Protein 6JQY (pdb70)

B-factor: mean 32.92, std 14.49, range [12.63, 100.56]

Foldseek 3Di:
DAAEDEPVCCVVVVVVVVVVQVVFGKHFYDYVPHTDDIDHHDDD/DQEEEPVCCVVCVVVVVVVQCVFHKHFYDYPNHTDDIDHDDPD/DPLEEEPVCCVVCVVVVVVVQVVFHKHFYDHVPHTDDIDHDDDD/DAAEDEPVCCVVVVVVVVVVQCVFGKYFYDYVPHTDDIDHHDD

Organism: Mycobacterium tuberculosis (strain ATCC 25618 / H37Rv) (NCBI:txid83332)

Structure (mmCIF, N/CA/C/O backbone):
data_6JQY
#
_entry.id   6JQY
#
_cell.length_a   38.043
_cell.length_b   50.548
_cell.length_c   42.623
_cell.angle_alpha   90.00
_cell.angle_beta   116.13
_cell.angle_gamma   90.00
#
_symmetry.space_group_name_H-M   'P 1 21 1'
#
loop_
_entity.id
_entity.type
_entity.pdbx_description
1 polymer 'Antitoxin VapB46'
2 non-polymer 'ACETATE ION'
3 water water
#
loop_
_atom_site.group_PDB
_atom_site.id
_atom_site.type_symbol
_atom_site.label_atom_id
_atom_site.label_alt_id
_atom_site.label_comp_id
_atom_site.label_asym_id
_atom_site.label_entity_id
_atom_site.label_seq_id
_atom_site.pdbx_PDB_ins_code
_atom_site.Cartn_x
_atom_site.Cartn_y
_atom_site.Cartn_z
_atom_site.occupancy
_atom_site.B_iso_or_equiv
_atom_site.auth_seq_id
_atom_site.auth_comp_id
_atom_site.auth_asym_id
_atom_site.auth_atom_id
_atom_site.pdbx_PDB_model_num
ATOM 1 N N . THR A 1 1 ? -21.456 -6.058 9.942 1.00 86.07 11 THR A N 1
ATOM 2 C CA . THR A 1 1 ? -21.709 -4.907 10.799 1.00 84.94 11 THR A CA 1
ATOM 3 C C . THR A 1 1 ? -20.421 -4.097 10.980 1.00 76.94 11 THR A C 1
ATOM 4 O O . THR A 1 1 ? -20.195 -3.117 10.263 1.00 79.44 11 THR A O 1
ATOM 8 N N . MET A 1 2 ? -19.603 -4.516 11.948 1.00 64.60 12 MET A N 1
ATOM 9 C CA A MET A 1 2 ? -18.320 -3.904 12.287 0.41 56.21 12 MET A CA 1
ATOM 10 C CA B MET A 1 2 ? -18.207 -4.118 12.089 0.59 56.12 12 MET A CA 1
ATOM 11 C C . MET A 1 2 ? -17.669 -4.772 13.368 1.00 54.62 12 MET A C 1
ATOM 12 O O . MET A 1 2 ? -18.376 -5.459 14.101 1.00 59.63 12 MET A O 1
ATOM 21 N N . THR A 1 3 ? -16.360 -4.668 13.496 1.00 44.66 13 THR A N 1
ATOM 22 C CA . THR A 1 3 ? -15.699 -5.003 14.745 1.00 41.72 13 THR A CA 1
ATOM 23 C C . THR A 1 3 ? -15.465 -3.692 15.457 1.00 37.39 13 THR A C 1
ATOM 24 O O . THR A 1 3 ? -15.031 -2.712 14.841 1.00 32.85 13 THR A O 1
ATOM 28 N N . SER A 1 4 ? -15.772 -3.681 16.740 1.00 36.51 14 SER A N 1
ATOM 29 C CA . SER A 1 4 ? -15.533 -2.540 17.592 1.00 32.26 14 SER A CA 1
ATOM 30 C C . SER A 1 4 ? -14.672 -3.027 18.735 1.00 31.08 14 SER A C 1
ATOM 31 O O . SER A 1 4 ? -14.996 -4.037 19.373 1.00 31.60 14 SER A O 1
ATOM 34 N N . VAL A 1 5 ? -13.547 -2.365 18.940 1.00 26.51 15 VAL A N 1
ATOM 35 C CA . VAL A 1 5 ? -12.682 -2.671 20.067 1.00 28.07 15 VAL A CA 1
ATOM 36 C C . VAL A 1 5 ? -12.412 -1.360 20.778 1.00 26.78 15 VAL A C 1
ATOM 37 O O . VAL A 1 5 ? -12.424 -0.285 20.165 1.00 24.92 15 VAL A O 1
ATOM 41 N N . GLY A 1 6 ? -12.215 -1.445 22.096 1.00 27.50 16 GLY A N 1
ATOM 42 C CA . GLY A 1 6 ? -11.810 -0.303 22.885 1.00 25.97 16 GLY A CA 1
ATOM 43 C C . GLY A 1 6 ? -10.301 -0.109 22.895 1.00 25.29 16 GLY A C 1
ATOM 44 O O . GLY A 1 6 ? -9.532 -0.915 22.375 1.00 25.28 16 GLY A O 1
ATOM 45 N N . VAL A 1 7 ? -9.875 0.991 23.519 1.00 25.47 17 VAL A N 1
ATOM 46 C CA . VAL A 1 7 ? -8.447 1.293 23.581 1.00 27.36 17 VAL A CA 1
ATOM 47 C C . VAL A 1 7 ? -7.692 0.206 24.340 1.00 30.00 17 VAL A C 1
ATOM 48 O O . VAL A 1 7 ? -6.557 -0.138 23.984 1.00 30.98 17 VAL A O 1
ATOM 52 N N . ARG A 1 8 ? -8.283 -0.316 25.424 1.00 29.89 18 ARG A N 1
ATOM 53 C CA . ARG A 1 8 ? -7.621 -1.372 26.190 1.00 33.16 18 ARG A CA 1
ATOM 54 C C . ARG A 1 8 ? -7.344 -2.574 25.305 1.00 31.61 18 ARG A C 1
ATOM 55 O O . ARG A 1 8 ? -6.247 -3.147 25.338 1.00 31.18 18 ARG A O 1
ATOM 63 N N . ALA A 1 9 ? -8.358 -2.998 24.544 1.00 29.47 19 ALA A N 1
ATOM 64 C CA . ALA A 1 9 ? -8.205 -4.148 23.657 1.00 29.55 19 ALA A CA 1
ATOM 65 C C . ALA A 1 9 ? -7.236 -3.847 22.529 1.00 27.88 19 ALA A C 1
ATOM 66 O O . ALA A 1 9 ? -6.428 -4.698 22.151 1.00 28.24 19 ALA A O 1
ATOM 68 N N . LEU A 1 10 ? -7.296 -2.633 21.984 1.00 25.76 20 LEU A N 1
ATOM 69 C CA . LEU A 1 10 ? -6.367 -2.261 20.929 1.00 25.11 20 LEU A CA 1
ATOM 70 C C . LEU A 1 10 ? -4.938 -2.443 21.393 1.00 27.44 20 LEU A C 1
ATOM 71 O O . LEU A 1 10 ? -4.107 -3.012 20.676 1.00 26.80 20 LEU A O 1
ATOM 76 N N . ARG A 1 11 ? -4.642 -1.975 22.614 1.00 28.29 21 ARG A N 1
ATOM 77 C CA . ARG A 1 11 ? -3.306 -2.132 23.169 1.00 31.07 21 ARG A CA 1
ATOM 78 C C . ARG A 1 11 ? -2.973 -3.604 23.380 1.00 28.36 21 ARG A C 1
ATOM 79 O O . ARG A 1 11 ? -1.929 -4.08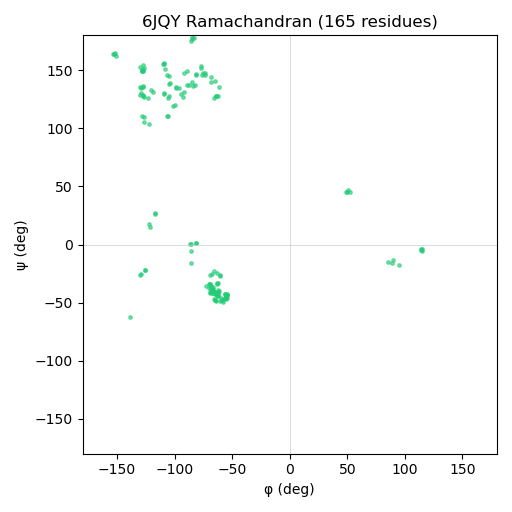3 22.929 1.00 28.58 21 ARG A O 1
ATOM 87 N N . GLN A 1 12 ? -3.883 -4.358 24.011 1.00 26.62 22 GLN A N 1
ATOM 88 C CA . GLN A 1 12 ? -3.565 -5.721 24.436 1.00 26.74 22 GLN A CA 1
ATOM 89 C C . GLN A 1 12 ? -3.431 -6.687 23.271 1.00 26.30 22 GLN A C 1
ATOM 90 O O . GLN A 1 12 ? -2.603 -7.604 23.312 1.00 30.25 22 GLN A O 1
ATOM 96 N N . GLN A 1 13 ? -4.210 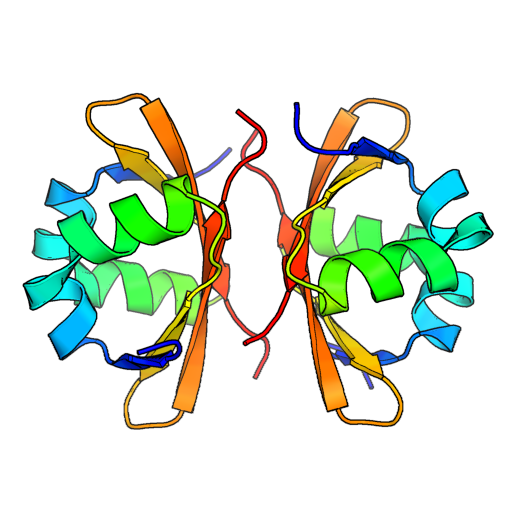-6.474 22.224 1.00 25.19 23 GLN A N 1
ATOM 97 C CA . GLN A 1 13 ? -4.352 -7.382 21.086 1.00 27.14 23 GLN A CA 1
ATOM 98 C C . GLN A 1 13 ? -3.867 -6.732 19.801 1.00 27.97 23 GLN A C 1
ATOM 99 O O . GLN A 1 13 ? -4.366 -7.037 18.720 1.00 26.53 23 GLN A O 1
ATOM 105 N N . ALA A 1 14 ? -2.936 -5.784 19.914 1.00 28.47 24 ALA A N 1
ATOM 106 C CA . ALA A 1 14 ? -2.566 -4.946 18.779 1.00 27.79 24 ALA A CA 1
ATOM 107 C C . ALA A 1 14 ? -2.157 -5.770 17.561 1.00 30.21 24 ALA A C 1
ATOM 108 O O . ALA A 1 14 ? -2.615 -5.502 16.443 1.00 30.34 24 ALA A O 1
ATOM 110 N N . SER A 1 15 ? -1.316 -6.790 17.759 1.00 31.22 25 SER A N 1
ATOM 111 C CA . SER A 1 15 ? -0.816 -7.554 16.621 1.00 32.70 25 SER A CA 1
ATOM 112 C C . SER A 1 15 ? -1.951 -8.242 15.882 1.00 29.93 25 SER A C 1
ATOM 113 O O . SER A 1 15 ? -1.959 -8.277 14.646 1.00 28.84 25 SER A O 1
ATOM 116 N N . GLU A 1 16 ? -2.906 -8.816 16.619 1.00 29.21 26 GLU A N 1
ATOM 117 C CA . GLU A 1 16 ? -4.031 -9.490 15.974 1.00 27.83 26 GLU A CA 1
ATOM 118 C C . GLU A 1 16 ? -4.919 -8.504 15.236 1.00 25.83 26 GLU A C 1
ATOM 119 O O . GLU A 1 16 ? -5.448 -8.818 14.158 1.00 26.12 26 GLU A O 1
ATOM 125 N N . LEU A 1 17 ? -5.119 -7.315 15.810 1.00 22.53 27 LEU A N 1
ATOM 126 C CA . LEU A 1 17 ? -5.961 -6.313 15.167 1.00 20.75 27 LEU A CA 1
ATOM 127 C C . LEU A 1 17 ? -5.322 -5.785 13.889 1.00 24.65 27 LEU A C 1
ATOM 128 O O . LEU A 1 17 ? -6.011 -5.624 12.878 1.00 22.74 27 LEU A O 1
ATOM 133 N N . LEU A 1 18 ? -4.006 -5.540 13.903 1.00 27.27 28 LEU A N 1
ATOM 134 C CA . LEU A 1 18 ? -3.329 -5.067 12.689 1.00 28.69 28 LEU A CA 1
ATOM 135 C C . LEU A 1 18 ? -3.267 -6.143 11.607 1.00 26.15 28 LEU A C 1
ATOM 136 O O . LEU A 1 18 ? -3.321 -5.824 10.411 1.00 24.77 28 LEU A O 1
ATOM 141 N N . ARG A 1 19 ? -3.128 -7.415 11.990 1.00 24.44 29 ARG A N 1
ATOM 142 C CA . ARG A 1 19 ? -3.245 -8.483 11.011 1.00 25.81 29 ARG A CA 1
ATOM 143 C C . ARG A 1 19 ? -4.564 -8.376 10.257 1.00 23.74 29 ARG A C 1
ATOM 144 O O . ARG A 1 19 ? -4.613 -8.576 9.040 1.00 23.92 29 ARG A O 1
ATOM 152 N N . ARG A 1 20 ? -5.650 -8.110 10.974 1.00 20.15 30 ARG A N 1
ATOM 153 C CA . ARG A 1 20 ? -6.947 -8.025 10.313 1.00 21.53 30 ARG A CA 1
ATOM 154 C C . ARG A 1 20 ? -7.053 -6.801 9.423 1.00 20.70 30 ARG A C 1
ATOM 155 O O . ARG A 1 20 ? -7.607 -6.868 8.318 1.00 19.66 30 ARG A O 1
ATOM 163 N N . VAL A 1 21 ? -6.539 -5.672 9.890 1.00 19.92 31 VAL A N 1
ATOM 164 C CA . VAL A 1 21 ? -6.584 -4.461 9.083 1.00 18.13 31 VAL A CA 1
ATOM 165 C C . VAL A 1 21 ? -5.741 -4.633 7.820 1.00 20.12 31 VAL A C 1
ATOM 166 O O . VAL A 1 21 ? -6.157 -4.258 6.718 1.00 20.00 31 VAL A O 1
ATOM 170 N N . GLU A 1 22 ? -4.551 -5.229 7.946 1.00 23.77 32 GLU A N 1
ATOM 171 C CA . GLU A 1 22 ? -3.740 -5.471 6.761 1.00 24.85 32 GLU A CA 1
ATOM 172 C C . GLU A 1 22 ? -4.376 -6.483 5.808 1.00 26.05 32 GLU A C 1
ATOM 173 O O . GLU A 1 22 ? -4.035 -6.489 4.622 1.00 28.40 32 GLU A O 1
ATOM 179 N N . ALA A 1 23 ? -5.268 -7.348 6.293 1.00 24.52 33 ALA A N 1
ATOM 180 C CA . ALA A 1 23 ? -6.022 -8.209 5.385 1.00 26.28 33 ALA A CA 1
ATOM 181 C C . ALA A 1 23 ? -7.207 -7.485 4.763 1.00 29.37 33 ALA A C 1
ATOM 182 O O . ALA A 1 23 ? -7.973 -8.099 4.006 1.00 39.70 33 ALA A O 1
ATOM 184 N N . GLY A 1 24 ? -7.390 -6.205 5.076 1.00 20.20 34 GLY A N 1
ATOM 185 C CA . GLY A 1 24 ? -8.419 -5.399 4.446 1.00 22.49 34 GLY A CA 1
ATOM 186 C C . GLY A 1 24 ? -9.538 -4.929 5.355 1.00 20.92 34 GLY A C 1
ATOM 187 O O . GLY A 1 24 ? -10.410 -4.189 4.894 1.00 19.60 34 GLY A O 1
ATOM 188 N N . GLU A 1 25 ? -9.564 -5.326 6.622 1.00 19.49 35 GLU A N 1
ATOM 189 C CA . GLU A 1 25 ? -10.695 -4.966 7.460 1.00 18.56 35 GLU A CA 1
ATOM 190 C C . GLU A 1 25 ? -10.565 -3.555 7.996 1.00 18.18 35 GLU A C 1
ATOM 191 O O . GLU A 1 25 ? -9.469 -3.096 8.326 1.00 19.57 35 GLU A O 1
ATOM 197 N N . THR A 1 26 ? -11.715 -2.900 8.152 1.00 19.12 36 THR A N 1
ATOM 198 C CA . THR A 1 26 ? -11.834 -1.649 8.895 1.00 16.68 36 THR A CA 1
ATOM 199 C C . THR A 1 26 ? -12.469 -1.944 10.244 1.00 18.86 36 THR A C 1
ATOM 200 O O . THR A 1 26 ? -13.409 -2.744 10.339 1.00 20.61 36 THR A O 1
ATOM 204 N N . ILE A 1 27 ? -11.949 -1.302 11.289 1.00 17.08 37 ILE A N 1
ATOM 205 C CA . ILE A 1 27 ? -12.330 -1.571 12.668 1.00 16.28 37 ILE A CA 1
ATOM 206 C C . ILE A 1 27 ? -12.688 -0.257 13.350 1.00 15.34 37 ILE A C 1
ATOM 207 O O . ILE A 1 27 ? -11.985 0.738 13.176 1.00 20.04 37 ILE A O 1
ATOM 212 N N . GLU A 1 28 ? -13.803 -0.251 14.081 1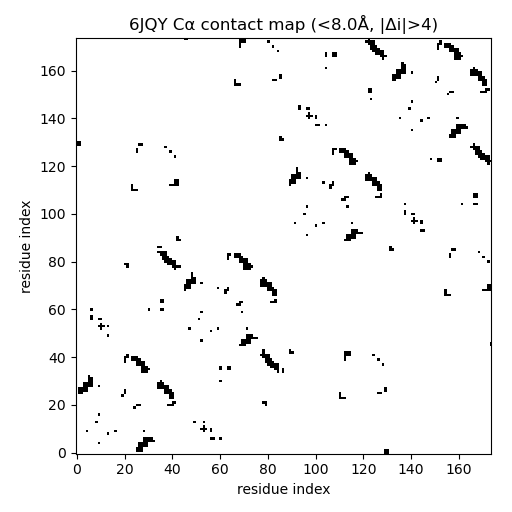.00 18.71 38 GLU A N 1
ATOM 213 C CA . GLU A 1 28 ? -14.203 0.889 14.904 1.00 20.83 38 GLU A CA 1
ATOM 214 C C . GLU A 1 28 ? -13.480 0.845 16.244 1.00 19.23 38 GLU A C 1
ATOM 215 O O . GLU A 1 28 ? -13.371 -0.222 16.858 1.00 18.65 38 GLU A O 1
ATOM 221 N N . ILE A 1 29 ? -13.002 2.006 16.701 1.00 18.37 39 ILE A N 1
ATOM 222 C CA . ILE A 1 29 ? -12.344 2.140 18.002 1.00 19.33 39 ILE A CA 1
ATOM 223 C C . ILE A 1 29 ? -13.255 2.906 18.939 1.00 22.31 39 ILE A C 1
ATOM 224 O O . ILE A 1 29 ? -13.725 3.997 18.599 1.00 24.44 39 ILE A O 1
ATOM 229 N N . THR A 1 30 ? -13.467 2.360 20.132 1.00 21.33 40 THR A N 1
ATOM 230 C CA . THR A 1 30 ? -14.193 3.051 21.184 1.00 23.36 40 THR A CA 1
ATOM 231 C C . THR A 1 30 ? -13.244 3.463 22.304 1.00 25.52 40 THR A C 1
ATOM 232 O O . THR A 1 30 ? -12.153 2.910 22.460 1.00 28.99 40 THR A O 1
ATOM 236 N N . ASP A 1 31 ? -13.663 4.488 23.046 1.00 25.01 41 ASP A N 1
ATOM 237 C CA . ASP A 1 31 ? -12.939 5.029 24.195 1.00 28.73 41 ASP A CA 1
ATOM 238 C C . ASP A 1 31 ? -13.926 5.032 25.349 1.00 35.52 41 ASP A C 1
ATOM 239 O O . ASP A 1 31 ? -14.901 5.793 25.330 1.00 38.21 41 ASP A O 1
ATOM 244 N N . ARG A 1 32 ? -13.709 4.147 26.323 1.00 38.30 42 ARG A N 1
ATOM 245 C CA . ARG A 1 32 ? -14.660 3.953 27.416 1.00 43.71 42 ARG A CA 1
ATOM 246 C C . ARG A 1 32 ? -16.076 3.778 26.873 1.00 45.24 42 ARG A C 1
ATOM 247 O O . ARG A 1 32 ? -17.028 4.390 27.357 1.00 49.07 42 ARG A O 1
ATOM 249 N N . GLY A 1 33 ? -16.202 2.956 25.830 1.00 42.89 43 GLY A N 1
ATOM 250 C CA . GLY A 1 33 ? -17.478 2.584 25.263 1.00 44.15 43 GLY A CA 1
ATOM 251 C C . GLY A 1 33 ? -18.024 3.483 24.167 1.00 44.46 43 GLY A C 1
ATOM 252 O O . GLY A 1 33 ? -18.926 3.053 23.436 1.00 46.27 43 GLY A O 1
ATOM 253 N N . ARG A 1 34 ? -17.495 4.711 24.000 1.00 40.97 44 ARG A N 1
ATOM 254 C CA . ARG A 1 34 ? -18.078 5.566 22.964 1.00 38.65 44 ARG A CA 1
ATOM 255 C C . ARG A 1 34 ? -17.273 5.478 21.670 1.00 34.78 44 ARG A C 1
ATOM 256 O O . ARG A 1 34 ? -16.037 5.488 21.711 1.00 31.24 44 ARG A O 1
ATOM 264 N N . PRO A 1 35 ? -17.920 5.335 20.512 1.00 34.32 45 PRO A N 1
ATOM 265 C CA . PRO A 1 35 ? -17.176 5.303 19.242 1.00 33.74 45 PRO A CA 1
ATOM 266 C C . PRO A 1 35 ? -16.447 6.618 19.003 1.00 29.79 45 PRO A C 1
ATOM 267 O O . PRO A 1 35 ? -17.037 7.698 19.084 1.00 32.51 45 PRO A O 1
ATOM 271 N N . VAL A 1 36 ? -15.147 6.526 18.735 1.00 22.74 46 VAL A N 1
ATOM 272 C CA . VAL A 1 36 ? -14.357 7.741 18.586 1.00 21.76 46 VAL A CA 1
ATOM 273 C C . VAL A 1 36 ? -13.517 7.745 17.316 1.00 20.30 46 VAL A C 1
ATOM 274 O O . VAL A 1 36 ? -13.193 8.823 16.794 1.00 23.64 46 VAL A O 1
ATOM 278 N N . ALA A 1 37 ? -13.163 6.569 16.795 1.00 19.54 47 ALA A N 1
ATOM 279 C CA . ALA A 1 37 ? -12.204 6.552 15.713 1.00 19.21 47 ALA A CA 1
ATOM 280 C C . ALA A 1 37 ? -12.444 5.359 14.812 1.00 18.46 47 ALA A C 1
ATOM 281 O O . ALA A 1 37 ? -13.065 4.366 15.201 1.00 19.01 47 ALA A O 1
ATOM 283 N N . LEU A 1 38 ? -11.868 5.451 13.613 1.00 17.38 48 LEU A N 1
ATOM 284 C CA . LEU A 1 38 ? -11.902 4.387 12.634 1.00 16.13 48 LEU A CA 1
ATOM 285 C C . LEU A 1 38 ? -10.459 3.986 12.374 1.00 17.03 48 LEU A C 1
ATOM 286 O O . LEU A 1 38 ? -9.604 4.859 12.203 1.00 17.28 48 LEU A O 1
ATOM 291 N N . LEU A 1 39 ? -10.170 2.670 12.419 1.00 14.20 49 LEU A N 1
ATOM 292 C CA . LEU A 1 39 ? -8.864 2.147 12.016 1.00 13.79 49 LEU A CA 1
ATOM 293 C C . LEU A 1 39 ? -9.066 1.464 10.675 1.00 17.18 49 LEU A C 1
ATOM 294 O O . LEU A 1 39 ? -9.708 0.415 10.604 1.00 17.74 49 LEU A O 1
ATOM 299 N N . SER A 1 40 ? -8.523 2.058 9.618 1.00 16.29 50 SER A N 1
ATOM 300 C CA . SER A 1 40 ? -8.802 1.469 8.322 1.00 15.47 50 SER A CA 1
ATOM 301 C C . SER A 1 40 ? -7.502 1.256 7.537 1.00 16.92 50 SER A C 1
ATOM 302 O O . SER A 1 40 ? -6.496 1.911 7.799 1.00 19.23 50 SER A O 1
ATOM 305 N N . PRO A 1 41 ? -7.496 0.281 6.640 1.00 16.32 51 PRO A N 1
ATOM 306 C CA . PRO A 1 41 ? -6.254 -0.051 5.940 1.00 17.94 51 PRO A CA 1
ATOM 307 C C . PRO A 1 41 ? -5.869 0.939 4.862 1.00 20.04 51 PRO A C 1
ATOM 308 O O . PRO A 1 41 ? -6.707 1.477 4.133 1.00 21.79 51 PRO A O 1
ATOM 312 N N . LEU A 1 42 ? -4.566 1.082 4.701 1.00 22.52 52 LEU A N 1
ATOM 313 C CA . LEU A 1 42 ? -4.159 1.807 3.517 1.00 25.81 52 LEU A CA 1
ATOM 314 C C . LEU A 1 42 ? -4.007 0.803 2.374 1.00 29.73 52 LEU A C 1
ATOM 315 O O . LEU A 1 42 ? -3.486 -0.293 2.589 1.00 31.03 52 LEU A O 1
ATOM 320 N N . PRO A 1 43 ? -4.458 1.085 1.151 1.00 33.24 53 PRO A N 1
ATOM 321 C CA . PRO A 1 43 ? -4.267 0.104 0.074 1.00 39.29 53 PRO A CA 1
ATOM 322 C C . PRO A 1 43 ? -2.797 -0.026 -0.293 1.00 45.00 53 PRO A C 1
ATOM 323 O O . PRO A 1 43 ? -2.061 0.962 -0.347 1.00 44.85 53 PRO A O 1
ATOM 327 N N . GLN A 1 44 ? -2.374 -1.262 -0.540 1.00 51.27 54 GLN A N 1
ATOM 328 C CA . GLN A 1 44 ? -0.972 -1.538 -0.841 1.00 57.23 54 GLN A CA 1
ATOM 329 C C . GLN A 1 44 ? -0.807 -2.042 -2.271 1.00 61.21 54 GLN A C 1
ATOM 330 O O . GLN A 1 44 ? -1.282 -1.412 -3.216 1.00 62.56 54 GLN A O 1
ATOM 332 N N . MET B 1 2 ? 4.587 13.362 16.247 1.00 58.81 12 MET B N 1
ATOM 333 C CA . MET B 1 2 ? 4.554 12.100 15.516 1.00 58.74 12 MET B CA 1
ATOM 334 C C . MET B 1 2 ? 3.241 11.941 14.752 1.00 56.36 12 MET B C 1
ATOM 335 O O . MET B 1 2 ? 2.226 11.540 15.320 1.00 54.90 12 MET B O 1
ATOM 337 N N . THR B 1 3 ? 3.267 12.267 13.459 1.00 57.63 13 THR B N 1
ATOM 338 C CA . THR B 1 3 ? 2.098 12.078 12.612 1.00 55.09 13 THR B CA 1
ATOM 339 C C . THR B 1 3 ? 2.033 10.670 12.039 1.00 51.33 13 THR B C 1
ATOM 340 O O . THR B 1 3 ? 0.978 10.261 11.538 1.00 47.91 13 THR B O 1
ATOM 344 N N . SER B 1 4 ? 3.146 9.940 12.092 1.00 50.36 14 SER B N 1
ATOM 345 C CA . SER B 1 4 ? 3.227 8.540 11.708 1.00 47.46 14 SER B CA 1
ATOM 346 C C . SER B 1 4 ? 3.857 7.785 12.869 1.00 43.18 14 SER B C 1
ATOM 347 O O . SER B 1 4 ? 4.919 8.185 13.361 1.00 46.47 14 SER B O 1
ATOM 350 N N . VAL B 1 5 ? 3.207 6.718 13.331 1.00 35.82 15 VAL B N 1
ATOM 351 C CA . VAL B 1 5 ? 3.755 5.919 14.421 1.00 36.50 15 VAL B CA 1
ATOM 352 C C . VAL B 1 5 ? 3.796 4.459 14.003 1.00 36.39 15 VAL B C 1
ATOM 353 O O . VAL B 1 5 ? 2.973 3.996 13.208 1.00 33.84 15 VAL B O 1
ATOM 357 N N . GLY B 1 6 ? 4.774 3.737 14.545 1.00 38.19 16 GLY B N 1
ATOM 358 C CA . GLY B 1 6 ? 4.883 2.309 14.344 1.00 40.22 16 GLY B CA 1
ATOM 359 C C . GLY B 1 6 ? 4.032 1.516 15.321 1.00 39.09 16 GLY B C 1
ATOM 360 O O . GLY B 1 6 ? 3.364 2.058 16.201 1.00 36.12 16 GLY B O 1
ATOM 361 N N . VAL B 1 7 ? 4.071 0.192 15.152 1.00 41.22 17 VAL B N 1
ATOM 362 C CA . VAL B 1 7 ? 3.276 -0.701 15.993 1.00 43.01 17 VAL B CA 1
ATOM 363 C C . VAL B 1 7 ? 3.686 -0.589 17.461 1.00 46.72 17 VAL B C 1
ATOM 364 O O . VAL B 1 7 ? 2.836 -0.628 18.360 1.00 46.17 17 VAL B O 1
ATOM 368 N N . ARG B 1 8 ? 4.992 -0.491 17.733 1.00 50.49 18 ARG B N 1
ATOM 369 C CA . ARG B 1 8 ? 5.457 -0.375 19.114 1.00 54.14 18 ARG B CA 1
ATOM 370 C C . ARG B 1 8 ? 4.884 0.871 19.775 1.00 50.87 18 ARG B C 1
ATOM 371 O O . ARG B 1 8 ? 4.334 0.809 20.881 1.00 50.92 18 ARG B O 1
ATOM 379 N N . ALA B 1 9 ? 4.982 2.013 19.093 1.00 49.07 19 ALA B N 1
ATOM 380 C CA . ALA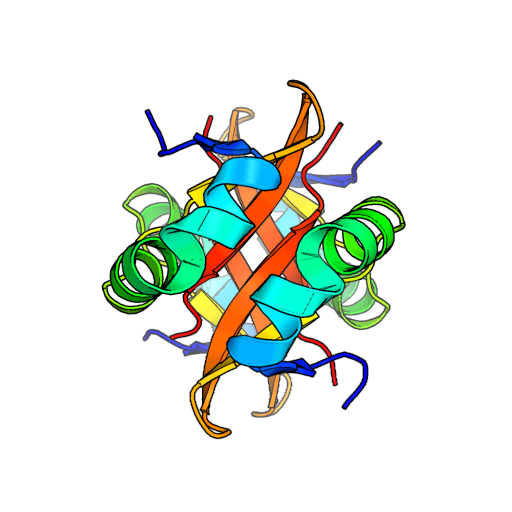 B 1 9 ? 4.466 3.260 19.644 1.00 48.62 19 ALA B CA 1
ATOM 381 C C . ALA B 1 9 ? 2.960 3.197 19.839 1.00 46.68 19 ALA B C 1
ATOM 382 O O . ALA B 1 9 ? 2.425 3.834 20.752 1.00 46.64 19 ALA B O 1
ATOM 384 N N . LEU B 1 10 ? 2.254 2.480 18.968 1.00 43.70 20 LEU B N 1
ATOM 385 C CA . LEU B 1 10 ? 0.810 2.350 19.122 1.00 42.92 20 LEU B CA 1
ATOM 386 C C . LEU B 1 10 ? 0.444 1.758 20.480 1.00 42.63 20 LEU B C 1
ATOM 387 O O . LEU B 1 10 ? -0.371 2.326 21.214 1.00 43.10 20 LEU B O 1
ATOM 392 N N . ARG B 1 11 ? 1.074 0.645 20.859 1.00 43.29 21 ARG B N 1
ATOM 393 C CA . ARG B 1 11 ? 0.775 0.043 22.154 1.00 42.96 21 ARG B CA 1
ATOM 394 C C . ARG B 1 11 ? 1.187 0.962 23.299 1.00 44.65 21 ARG B C 1
ATOM 395 O O . ARG B 1 11 ? 0.410 1.197 24.229 1.00 47.73 21 ARG B O 1
ATOM 397 N N . GLN B 1 12 ? 2.403 1.502 23.237 1.00 40.60 22 GLN B N 1
ATOM 398 C CA . GLN B 1 12 ? 2.931 2.311 24.331 1.00 37.26 22 GLN B CA 1
ATOM 399 C C . GLN B 1 12 ? 2.177 3.624 24.476 1.00 33.52 22 GLN B C 1
ATOM 400 O O . GLN B 1 12 ? 2.236 4.257 25.538 1.00 32.47 22 GLN B O 1
ATOM 406 N N . GLN B 1 13 ? 1.575 4.108 23.393 1.00 26.88 23 GLN B N 1
ATOM 407 C CA . GLN B 1 13 ? 0.962 5.440 23.379 1.00 29.13 23 GLN B CA 1
ATOM 408 C C . GLN B 1 13 ? -0.523 5.432 23.022 1.00 24.49 23 GLN B C 1
ATOM 409 O O . GLN B 1 13 ? -1.071 6.500 22.741 1.00 21.14 23 GLN B O 1
ATOM 415 N N . ALA B 1 14 ? -1.204 4.284 23.107 1.00 23.03 24 ALA B N 1
ATOM 416 C CA . ALA B 1 14 ? -2.546 4.159 22.530 1.00 24.05 24 ALA B CA 1
ATOM 417 C C . ALA B 1 14 ? -3.506 5.217 23.060 1.00 20.13 24 ALA B C 1
ATOM 418 O O . ALA B 1 14 ? -4.264 5.815 22.294 1.00 19.65 24 ALA B O 1
ATOM 420 N N . SER B 1 15 ? -3.496 5.448 24.379 1.00 21.72 25 SER B N 1
ATOM 421 C CA . SER B 1 15 ? -4.447 6.395 24.951 1.00 20.45 25 SER B CA 1
ATOM 422 C C . SER B 1 15 ? -4.220 7.787 24.394 1.00 21.01 25 SER B C 1
ATOM 423 O O . SER B 1 15 ? -5.180 8.488 24.061 1.00 22.27 25 SER B O 1
ATOM 426 N N . GLU B 1 16 ? -2.958 8.191 24.293 1.00 21.25 26 GLU B N 1
ATOM 427 C CA . GLU B 1 16 ? -2.629 9.533 23.843 1.00 22.76 26 GLU B CA 1
ATOM 428 C C . GLU B 1 16 ? -2.893 9.667 22.352 1.00 23.40 26 GLU B C 1
ATOM 429 O O . GLU B 1 16 ? -3.277 10.746 21.887 1.00 25.82 26 GLU B O 1
ATOM 435 N N . LEU B 1 17 ? -2.638 8.601 21.582 1.00 21.35 27 LEU B N 1
ATOM 436 C CA . LEU B 1 17 ? -2.935 8.642 20.149 1.00 20.81 27 LEU B CA 1
ATOM 437 C C . LEU B 1 17 ? -4.424 8.806 19.921 1.00 20.40 27 LEU B C 1
ATOM 438 O O . LEU B 1 17 ? -4.831 9.613 19.080 1.00 20.00 27 LEU B O 1
ATOM 443 N N . LEU B 1 18 ? -5.261 8.087 20.679 1.00 17.93 28 LEU B N 1
ATOM 444 C CA . LEU B 1 18 ? -6.700 8.259 20.524 1.00 19.03 28 LEU B CA 1
ATOM 445 C C . LEU B 1 18 ? -7.163 9.644 20.973 1.00 19.61 28 LEU B C 1
ATOM 446 O O . LEU B 1 18 ? -8.072 10.212 20.368 1.00 21.44 28 LEU B O 1
ATOM 451 N N . ARG B 1 19 ? -6.558 10.205 22.032 1.00 19.53 29 ARG B N 1
ATOM 452 C CA . ARG B 1 19 ? -6.855 11.588 22.393 1.00 20.15 29 ARG B CA 1
ATOM 453 C C . ARG B 1 19 ? -6.596 12.525 21.232 1.00 22.09 29 ARG B C 1
ATOM 454 O O . ARG B 1 19 ? -7.380 13.447 20.991 1.00 21.91 29 ARG B O 1
ATOM 462 N N . ARG B 1 20 ? -5.490 12.327 20.513 1.00 21.33 30 ARG B N 1
ATOM 463 C CA . ARG B 1 20 ? -5.186 13.224 19.396 1.00 21.20 30 ARG B CA 1
ATOM 464 C C . ARG B 1 20 ? -6.199 13.075 18.269 1.00 20.65 30 ARG B C 1
ATOM 465 O O . ARG B 1 20 ? -6.595 14.067 17.641 1.00 22.67 30 ARG B O 1
ATOM 473 N N . VAL B 1 21 ? -6.608 11.842 17.985 1.00 17.92 31 VAL B N 1
ATOM 474 C CA . VAL B 1 21 ? -7.612 11.622 16.945 1.00 16.87 31 VAL B CA 1
ATOM 475 C C . VAL B 1 21 ? -8.937 12.229 17.374 1.00 19.61 31 VAL B C 1
ATOM 476 O O . VAL B 1 21 ? -9.639 12.883 16.584 1.00 20.12 31 VAL B O 1
ATOM 480 N N . GLU B 1 22 ? -9.274 12.064 18.649 1.00 19.59 32 GLU B N 1
ATOM 481 C CA . GLU B 1 22 ? -10.482 12.674 19.178 1.00 20.09 32 GLU B CA 1
ATOM 482 C C . GLU B 1 22 ? -10.438 14.193 19.055 1.00 23.52 32 GLU B C 1
ATOM 483 O O . GLU B 1 22 ? -11.496 14.825 18.978 1.00 26.37 32 GLU B O 1
ATOM 489 N N . ALA B 1 23 ? -9.238 14.796 19.037 1.00 23.68 33 ALA B N 1
ATOM 490 C CA . ALA B 1 23 ? -9.094 16.236 18.813 1.00 24.61 33 ALA B CA 1
ATOM 491 C C . ALA B 1 23 ? -9.034 16.604 17.341 1.00 26.43 33 ALA B C 1
ATOM 492 O O . ALA B 1 23 ? -8.886 17.796 17.019 1.00 27.42 33 ALA B O 1
ATOM 494 N N . GLY B 1 24 ? -9.134 15.615 16.446 1.00 22.72 34 GLY B N 1
ATOM 495 C CA . GLY B 1 24 ? -9.266 15.851 15.021 1.00 22.77 34 GLY B CA 1
ATOM 496 C C . GLY B 1 24 ? -8.112 15.384 14.168 1.00 25.85 34 GLY B C 1
ATOM 497 O O . GLY B 1 24 ? -8.209 15.468 12.925 1.00 29.50 34 GLY B O 1
ATOM 498 N N . GLU B 1 25 ? -7.026 14.904 14.768 1.00 22.68 35 GLU B N 1
ATOM 499 C CA . GLU B 1 25 ? -5.890 14.492 13.967 1.00 24.64 35 GLU B CA 1
ATOM 500 C C . GLU B 1 25 ? -6.193 13.139 13.340 1.00 21.20 35 GLU B C 1
ATOM 501 O O . GLU B 1 25 ? -6.993 12.356 13.861 1.00 23.23 35 GLU B O 1
ATOM 507 N N . THR B 1 26 ? -5.594 12.887 12.182 1.00 21.83 36 THR B N 1
ATOM 508 C CA . THR B 1 26 ? -5.458 11.528 11.671 1.00 19.42 36 THR B CA 1
ATOM 509 C C . THR B 1 26 ? -4.011 11.101 11.880 1.00 23.52 36 THR B C 1
ATOM 510 O O . THR B 1 26 ? -3.100 11.937 11.872 1.00 25.44 36 THR B O 1
ATOM 514 N N . ILE B 1 27 ? -3.801 9.821 12.172 1.00 21.87 37 ILE B N 1
ATOM 515 C CA . ILE B 1 27 ? -2.465 9.326 12.457 1.00 23.37 37 ILE B CA 1
ATOM 516 C C . ILE B 1 27 ? -2.236 8.103 11.595 1.00 23.30 37 ILE B C 1
ATOM 517 O O . ILE B 1 27 ? -3.074 7.196 11.570 1.00 21.54 37 ILE B O 1
ATOM 522 N N . GLU B 1 28 ? -1.103 8.071 10.905 1.00 22.64 38 GLU B N 1
ATOM 523 C CA . GLU B 1 28 ? -0.734 6.932 10.087 1.00 24.87 38 GLU B CA 1
ATOM 524 C C . GLU B 1 28 ? 0.004 5.913 10.943 1.00 25.90 38 GLU B C 1
ATOM 525 O O . GLU B 1 28 ? 0.851 6.274 11.769 1.00 27.26 38 GLU B O 1
ATOM 531 N N . ILE B 1 29 ? -0.330 4.639 10.757 1.00 25.56 39 ILE B N 1
ATOM 532 C CA . ILE B 1 29 ? 0.326 3.536 11.444 1.00 26.45 39 ILE B CA 1
ATOM 533 C C . ILE B 1 29 ? 1.241 2.872 10.432 1.00 28.78 39 ILE B C 1
ATOM 534 O O . ILE B 1 29 ? 0.806 2.538 9.320 1.00 26.94 39 ILE B O 1
ATOM 539 N N . THR B 1 30 ? 2.505 2.704 10.798 1.00 30.64 40 THR B N 1
ATOM 540 C CA . THR B 1 30 ? 3.450 1.999 9.953 1.00 33.99 40 THR B CA 1
ATOM 541 C C . THR B 1 30 ? 3.791 0.648 10.563 1.00 36.46 40 THR B C 1
ATOM 542 O O . THR B 1 30 ? 3.764 0.462 11.787 1.00 35.54 40 THR B O 1
ATOM 546 N N . ASP B 1 31 ? 4.120 -0.288 9.680 1.00 38.60 41 ASP B N 1
ATOM 547 C CA . ASP B 1 31 ? 4.513 -1.644 10.040 1.00 41.70 41 ASP B CA 1
ATOM 548 C C . ASP B 1 31 ? 5.824 -1.920 9.325 1.00 47.67 41 ASP B C 1
ATOM 549 O O . ASP B 1 31 ? 5.844 -2.034 8.093 1.00 48.85 41 ASP B O 1
ATOM 554 N N . ARG B 1 32 ? 6.910 -2.012 10.096 1.00 50.67 42 ARG B N 1
ATOM 555 C CA . ARG B 1 32 ? 8.268 -2.121 9.558 1.00 56.61 42 ARG B CA 1
ATOM 556 C C . ARG B 1 32 ? 8.542 -1.010 8.547 1.00 57.60 42 ARG B C 1
ATOM 557 O O . ARG B 1 32 ? 9.067 -1.242 7.456 1.00 59.23 42 ARG B O 1
ATOM 565 N N . GLY B 1 33 ? 8.153 0.211 8.905 1.00 55.59 43 GLY B N 1
ATOM 566 C CA . GLY B 1 33 ? 8.432 1.370 8.095 1.00 55.52 43 GLY B CA 1
ATOM 567 C C . GLY B 1 33 ? 7.419 1.625 7.001 1.00 52.65 43 GLY B C 1
ATOM 568 O O . GLY B 1 33 ? 7.382 2.731 6.450 1.00 54.09 43 GLY B O 1
ATOM 569 N N . ARG B 1 34 ? 6.595 0.650 6.687 1.00 47.91 44 ARG B N 1
ATOM 570 C CA . ARG B 1 34 ? 5.636 0.846 5.615 1.00 44.80 44 ARG B CA 1
ATOM 571 C C . ARG B 1 34 ? 4.304 1.314 6.186 1.00 39.35 44 ARG B C 1
ATOM 572 O O . ARG B 1 34 ? 3.780 0.688 7.112 1.00 36.87 44 ARG B O 1
ATOM 574 N N . PRO B 1 35 ? 3.726 2.391 5.662 1.00 38.88 45 PRO B N 1
ATOM 575 C CA . PRO B 1 35 ? 2.397 2.805 6.129 1.00 35.89 45 PRO B CA 1
ATOM 576 C C . PRO B 1 35 ? 1.360 1.752 5.787 1.00 32.35 45 PRO B C 1
ATOM 577 O O . PRO B 1 35 ? 1.216 1.345 4.634 1.00 35.18 45 PRO B O 1
ATOM 581 N N . VAL B 1 36 ? 0.595 1.320 6.804 1.00 27.08 46 VAL B N 1
ATOM 582 C CA . VAL B 1 36 ? -0.367 0.245 6.613 1.00 24.92 46 VAL B CA 1
ATOM 583 C C . VAL B 1 36 ? -1.780 0.607 7.029 1.00 23.45 46 VAL B C 1
ATOM 584 O O . VAL B 1 36 ? -2.734 -0.067 6.595 1.00 24.28 46 VAL B O 1
ATOM 588 N N . ALA B 1 37 ? -1.986 1.604 7.890 1.00 19.88 47 ALA B N 1
ATOM 589 C CA . ALA B 1 37 ? -3.321 1.882 8.395 1.00 17.48 47 ALA B CA 1
ATOM 590 C C . ALA B 1 37 ? -3.398 3.350 8.768 1.00 19.69 47 ALA B C 1
ATOM 591 O O . ALA B 1 37 ? -2.383 4.037 8.891 1.00 22.97 47 ALA B O 1
ATOM 593 N N . LEU B 1 38 ? -4.625 3.807 8.927 1.00 19.63 48 LEU B N 1
ATOM 594 C CA . LEU B 1 38 ? -4.939 5.166 9.327 1.00 18.91 48 LEU B CA 1
ATOM 595 C C . LEU B 1 38 ? -5.922 5.149 10.480 1.00 16.31 48 LEU B C 1
ATOM 596 O O . LEU B 1 38 ? -6.903 4.405 10.435 1.00 15.59 48 LEU B O 1
ATOM 601 N N . LEU B 1 39 ? -5.669 5.983 11.504 1.00 15.15 49 LEU B N 1
ATOM 602 C CA . LEU B 1 39 ? -6.627 6.263 12.561 1.00 13.76 49 LEU B CA 1
ATOM 603 C C . LEU B 1 39 ? -7.264 7.613 12.269 1.00 17.21 49 LEU B C 1
ATOM 604 O O . LEU B 1 39 ? -6.553 8.618 12.184 1.00 20.71 49 LEU B O 1
ATOM 609 N N . SER B 1 40 ? -8.582 7.627 12.080 1.00 16.42 50 SER B N 1
ATOM 610 C CA . SER B 1 40 ? -9.312 8.836 11.704 1.00 17.51 50 SER B CA 1
ATOM 611 C C . SER B 1 40 ? -10.447 9.068 12.683 1.00 15.33 50 SER B C 1
ATOM 612 O O . SER B 1 40 ? -10.979 8.112 13.249 1.00 18.49 50 SER B O 1
ATOM 615 N N . PRO B 1 41 ? -10.860 10.305 12.903 1.00 15.84 51 PRO B N 1
ATOM 616 C CA . PRO B 1 41 ? -11.975 10.546 13.820 1.00 16.57 51 PRO B CA 1
ATOM 617 C C . PRO B 1 41 ? -13.309 10.191 13.180 1.00 21.37 51 PRO B C 1
ATOM 618 O O . PRO B 1 41 ? -13.536 10.393 11.979 1.00 20.64 51 PRO B O 1
ATOM 622 N N . LEU B 1 42 ? -14.231 9.691 14.020 1.00 21.69 52 LEU B N 1
ATOM 623 C CA . LEU B 1 42 ? -15.601 9.400 13.614 1.00 26.14 52 LEU B CA 1
ATOM 624 C C . LEU B 1 42 ? -16.513 10.605 13.792 1.00 29.21 52 LEU B C 1
ATOM 625 O O . LEU B 1 42 ? -16.316 11.415 14.701 1.00 27.53 52 LEU B O 1
ATOM 630 N N . PRO B 1 43 ? -17.535 10.726 12.938 1.00 33.88 53 PRO B N 1
ATOM 631 C CA . PRO B 1 43 ? -18.434 11.888 13.053 1.00 42.30 53 PRO B CA 1
ATOM 632 C C . PRO B 1 43 ? -19.178 11.958 14.377 1.00 51.87 53 PRO B C 1
ATOM 633 O O . PRO B 1 43 ? -19.413 13.068 14.872 1.00 58.68 53 PRO B O 1
ATOM 637 N N . GLN B 1 44 ? -19.532 10.819 14.971 1.00 53.01 54 GLN B N 1
ATOM 638 C CA . GLN B 1 44 ? -20.058 10.770 16.340 1.00 56.26 54 GLN B CA 1
ATOM 639 C C . GLN B 1 44 ? -21.162 11.793 16.615 1.00 59.24 54 GLN B C 1
ATOM 640 O O . GLN B 1 44 ? -22.320 11.582 16.264 1.00 61.34 54 GLN B O 1
ATOM 642 N N . THR C 1 1 ? -4.458 3.810 -9.949 1.00 90.81 11 THR C N 1
ATOM 643 C CA . THR C 1 1 ? -4.834 2.974 -11.084 1.00 92.87 11 THR C CA 1
ATOM 644 C C . THR C 1 1 ? -6.067 2.129 -10.767 1.00 91.50 11 THR C C 1
ATOM 645 O O . THR C 1 1 ? -6.959 1.989 -11.606 1.00 92.41 11 THR C O 1
ATOM 647 N N . MET C 1 2 ? -6.116 1.572 -9.554 1.00 88.89 12 MET C N 1
ATOM 648 C CA . MET C 1 2 ? -7.248 0.753 -9.131 1.00 86.20 12 MET C CA 1
ATOM 649 C C . MET C 1 2 ? -7.645 1.056 -7.688 1.00 76.68 12 MET C C 1
ATOM 650 O O . MET C 1 2 ? -8.769 1.502 -7.433 1.00 75.08 12 MET C O 1
ATOM 655 N N . THR C 1 3 ? -6.740 0.806 -6.736 1.00 69.21 13 THR C N 1
ATOM 656 C CA . THR C 1 3 ? -6.964 1.158 -5.339 1.00 59.39 13 THR C CA 1
ATOM 657 C C . THR C 1 3 ? -6.575 2.596 -5.027 1.00 51.51 13 THR C C 1
ATOM 658 O O . THR C 1 3 ? -6.774 3.045 -3.892 1.00 46.73 13 THR C O 1
ATOM 662 N N . SER C 1 4 ? -5.992 3.303 -5.992 1.00 48.67 14 SER C N 1
ATOM 663 C CA . SER C 1 4 ? -5.663 4.715 -5.878 1.00 45.43 14 SER C CA 1
ATOM 664 C C . SER C 1 4 ? -6.246 5.450 -7.074 1.00 42.58 14 SER C C 1
ATOM 665 O O . SER C 1 4 ? -6.040 5.033 -8.218 1.00 47.14 14 SER C O 1
ATOM 668 N N . VAL C 1 5 ? -6.994 6.518 -6.821 1.00 36.29 15 VAL C N 1
ATOM 669 C CA . VAL C 1 5 ? -7.562 7.322 -7.896 1.00 37.49 15 VAL C CA 1
ATOM 670 C C . VAL C 1 5 ? -7.212 8.785 -7.679 1.00 36.70 15 VAL C C 1
ATOM 671 O O . VAL C 1 5 ? -7.064 9.250 -6.545 1.00 35.50 15 VAL C O 1
ATOM 675 N N . GLY C 1 6 ? -7.084 9.514 -8.785 1.00 37.93 16 GLY C N 1
ATOM 676 C CA . GLY C 1 6 ? -6.874 10.942 -8.729 1.00 38.13 16 GLY C CA 1
ATOM 677 C C . GLY C 1 6 ? -8.177 11.698 -8.571 1.00 36.90 16 GLY C C 1
ATOM 678 O O . GLY C 1 6 ? -9.265 11.128 -8.530 1.00 34.25 16 GLY C O 1
ATOM 679 N N . VAL C 1 7 ? -8.048 13.021 -8.461 1.00 39.71 17 VAL C N 1
ATOM 680 C CA . VAL C 1 7 ? -9.209 13.889 -8.270 1.00 42.45 17 VAL C CA 1
ATOM 681 C C . VAL C 1 7 ? -10.159 13.823 -9.461 1.00 44.39 17 VAL C C 1
ATOM 682 O O . VAL C 1 7 ? -11.385 13.801 -9.292 1.00 44.48 17 VAL C O 1
ATOM 686 N N . ARG C 1 8 ? -9.618 13.831 -10.684 1.00 47.71 18 ARG C N 1
ATOM 687 C CA . ARG C 1 8 ? -10.470 13.771 -11.869 1.00 47.85 18 ARG C CA 1
ATOM 688 C C . ARG C 1 8 ? -11.306 12.503 -11.858 1.00 47.18 18 ARG C C 1
ATOM 689 O O . ARG C 1 8 ? -12.518 12.535 -12.107 1.00 47.71 18 ARG C O 1
ATOM 691 N N . ALA C 1 9 ? -10.667 11.370 -11.567 1.00 46.78 19 ALA C N 1
ATOM 692 C CA . ALA C 1 9 ? -11.390 10.112 -11.513 1.00 45.09 19 ALA C CA 1
ATOM 693 C C . ALA C 1 9 ? -12.438 10.140 -10.416 1.00 42.20 19 ALA C C 1
ATOM 694 O O . ALA C 1 9 ? -13.506 9.542 -10.566 1.00 41.89 19 ALA C O 1
ATOM 696 N N . LEU C 1 10 ? -12.153 10.825 -9.306 1.00 41.10 20 LEU C N 1
ATOM 697 C CA . LEU C 1 10 ? -13.140 10.942 -8.242 1.00 39.30 20 LEU C CA 1
ATOM 698 C C . LEU C 1 10 ? -14.443 11.523 -8.775 1.00 41.62 20 LEU C C 1
ATOM 699 O O . LEU C 1 10 ? -15.521 10.964 -8.549 1.00 42.74 20 LEU C O 1
ATOM 704 N N . ARG C 1 11 ? -14.358 12.605 -9.551 1.00 41.73 21 ARG C N 1
ATOM 705 C CA . ARG C 1 11 ? -15.568 13.201 -10.109 1.00 41.03 21 ARG C CA 1
ATOM 706 C C . ARG C 1 11 ? -16.253 12.249 -11.088 1.00 40.97 21 ARG C C 1
ATOM 707 O O . ARG C 1 11 ? -17.467 12.028 -11.006 1.00 44.39 21 ARG C O 1
ATOM 709 N N . GLN C 1 12 ? -15.484 11.662 -12.010 1.00 35.94 22 GLN C N 1
ATOM 710 C CA . GLN C 1 12 ? -16.057 10.809 -13.052 1.00 31.71 22 GLN C CA 1
ATOM 711 C C . GLN C 1 12 ? -16.600 9.490 -12.507 1.00 29.66 22 GLN C C 1
ATOM 712 O O . GLN C 1 12 ? -17.435 8.848 -13.169 1.00 29.94 22 GLN C O 1
ATOM 718 N N . GLN C 1 13 ? -16.060 9.012 -11.383 1.00 25.49 23 GLN C N 1
ATOM 719 C CA . GLN C 1 13 ? -16.376 7.679 -10.882 1.00 28.16 23 GLN C CA 1
ATOM 720 C C . GLN C 1 13 ? -16.976 7.680 -9.482 1.00 24.38 23 GLN C C 1
ATOM 721 O O . GLN C 1 13 ? -17.084 6.617 -8.883 1.00 21.68 23 GLN C O 1
ATOM 727 N N . ALA C 1 14 ? -17.445 8.824 -8.974 1.00 25.22 24 ALA C N 1
ATOM 728 C CA . ALA C 1 14 ? -17.770 8.909 -7.543 1.00 24.06 24 ALA C CA 1
ATOM 729 C C . ALA C 1 14 ? -18.763 7.832 -7.109 1.00 19.80 24 ALA C C 1
ATOM 730 O O . ALA C 1 14 ? -18.602 7.218 -6.050 1.00 18.18 24 ALA C O 1
ATOM 732 N N . SER C 1 15 ? -19.810 7.591 -7.906 1.00 20.84 25 SER C N 1
ATOM 733 C CA . SER C 1 15 ? -20.814 6.613 -7.504 1.00 20.59 25 SER C CA 1
ATOM 734 C C . SER C 1 15 ? -20.198 5.230 -7.372 1.00 20.37 25 SER C C 1
ATOM 735 O O . SER C 1 15 ? -20.496 4.495 -6.422 1.00 21.33 25 SER C O 1
ATOM 738 N N . GLU C 1 16 ? -19.363 4.860 -8.346 1.00 20.18 26 GLU C N 1
ATOM 739 C CA . GLU C 1 16 ? -18.739 3.547 -8.351 1.00 20.78 26 GLU C CA 1
ATOM 740 C C . GLU C 1 16 ? -17.707 3.433 -7.233 1.00 21.50 26 GLU C C 1
ATOM 741 O O . GLU C 1 16 ? -17.576 2.372 -6.616 1.00 23.92 26 GLU C O 1
ATOM 747 N N . LEU C 1 17 ? -16.971 4.512 -6.950 1.00 19.86 27 LEU C N 1
ATOM 748 C CA . LEU C 1 17 ? -16.002 4.453 -5.857 1.00 19.39 27 LEU C CA 1
ATOM 749 C C . LEU C 1 17 ? -16.709 4.234 -4.540 1.00 19.77 27 LEU C C 1
ATOM 750 O O . LEU C 1 17 ? -16.263 3.418 -3.717 1.00 18.53 27 LEU C O 1
ATOM 755 N N . LEU C 1 18 ? -17.834 4.924 -4.322 1.00 18.83 28 LEU C N 1
ATOM 756 C CA . LEU C 1 18 ? -18.549 4.720 -3.064 1.00 16.47 28 LEU C CA 1
ATOM 757 C C . LEU C 1 18 ? -19.162 3.329 -2.987 1.00 16.54 28 LEU C C 1
ATOM 758 O O . LEU C 1 18 ? -19.159 2.717 -1.910 1.00 17.40 28 LEU C O 1
ATOM 763 N N . ARG C 1 19 ? -19.657 2.786 -4.109 1.00 16.51 29 ARG C N 1
ATOM 764 C CA . ARG C 1 19 ? -20.084 1.387 -4.114 1.00 17.12 29 ARG C CA 1
ATOM 765 C C . ARG C 1 19 ? -18.964 0.450 -3.678 1.00 20.10 29 ARG C C 1
ATOM 766 O O . ARG C 1 19 ? -19.200 -0.498 -2.909 1.00 21.05 29 ARG C O 1
ATOM 774 N N . ARG C 1 20 ? -17.741 0.676 -4.160 1.00 18.31 30 ARG C N 1
ATOM 775 C CA . ARG C 1 20 ? -16.639 -0.206 -3.779 1.00 18.27 30 ARG C CA 1
ATOM 776 C C . ARG C 1 20 ? -16.318 -0.081 -2.294 1.00 17.68 30 ARG C C 1
ATOM 777 O O . ARG C 1 20 ? -16.026 -1.077 -1.626 1.00 19.21 30 ARG C O 1
ATOM 785 N N . VAL C 1 21 ? -16.353 1.146 -1.762 1.00 15.18 31 VAL C N 1
ATOM 786 C CA . VAL C 1 21 ? -16.113 1.343 -0.330 1.00 15.46 31 VAL C CA 1
ATOM 787 C C . VAL C 1 21 ? -17.223 0.686 0.479 1.00 19.26 31 VAL C C 1
ATOM 788 O O . VAL C 1 21 ? -16.972 0.030 1.510 1.00 17.25 31 VAL C O 1
ATOM 792 N N . GLU C 1 22 ? -18.469 0.829 0.008 1.00 16.81 32 GLU C N 1
ATOM 793 C CA . GLU C 1 22 ? -19.603 0.171 0.650 1.00 18.42 32 GLU C CA 1
ATOM 794 C C . GLU C 1 22 ? -19.446 -1.353 0.645 1.00 19.47 32 GLU C C 1
ATOM 795 O O . GLU C 1 22 ? -19.993 -2.033 1.526 1.00 22.54 32 GLU C O 1
ATOM 801 N N . ALA C 1 23 ? -18.700 -1.908 -0.319 1.00 19.00 33 ALA C N 1
ATOM 802 C CA . ALA C 1 23 ? -18.397 -3.341 -0.347 1.00 20.38 33 ALA C CA 1
ATOM 803 C C . ALA C 1 23 ? -17.179 -3.701 0.485 1.00 20.11 33 ALA C C 1
ATOM 804 O O . ALA C 1 23 ? -16.785 -4.879 0.512 1.00 21.88 33 ALA C O 1
ATOM 806 N N . GLY C 1 24 ? -16.556 -2.716 1.132 1.00 18.95 34 GLY C N 1
ATOM 807 C CA . GLY C 1 24 ? -15.481 -2.951 2.083 1.00 18.30 34 GLY C CA 1
ATOM 808 C C . GLY C 1 24 ? -14.126 -2.436 1.658 1.00 21.67 34 GLY C C 1
ATOM 809 O O . GLY C 1 24 ? -13.174 -2.535 2.441 1.00 24.77 34 GLY C O 1
ATOM 810 N N . GLU C 1 25 ? -13.983 -1.907 0.445 1.00 19.09 35 GLU C N 1
ATOM 811 C CA . GLU C 1 25 ? -12.662 -1.477 0.025 1.00 17.60 35 GLU C CA 1
ATOM 812 C C . GLU C 1 25 ? -12.352 -0.147 0.688 1.00 17.70 35 GLU C C 1
ATOM 813 O O . GLU C 1 25 ? -13.261 0.601 1.056 1.00 19.02 35 GLU C O 1
ATOM 819 N N . THR C 1 26 ? -11.068 0.132 0.864 1.00 18.32 36 THR C N 1
ATOM 820 C CA . THR C 1 26 ? -10.598 1.507 1.069 1.00 17.39 36 THR C CA 1
ATOM 821 C C . THR C 1 26 ? -9.904 1.978 -0.207 1.00 19.83 36 THR C C 1
ATOM 822 O O . THR C 1 26 ? -9.322 1.175 -0.950 1.00 22.03 36 THR C O 1
ATOM 826 N N . ILE C 1 27 ? -10.035 3.268 -0.519 1.00 18.80 37 ILE C N 1
ATOM 827 C CA . ILE C 1 27 ? -9.499 3.805 -1.761 1.00 19.80 37 ILE C CA 1
ATOM 828 C C . ILE C 1 27 ? -8.680 5.040 -1.420 1.00 20.56 37 ILE C C 1
ATOM 829 O O . ILE C 1 27 ? -9.184 5.955 -0.770 1.00 19.19 37 ILE C O 1
ATOM 834 N N . GLU C 1 28 ? -7.451 5.089 -1.904 1.00 23.32 38 GLU C N 1
ATOM 835 C CA . GLU C 1 28 ? -6.622 6.269 -1.732 1.00 25.80 38 GLU C CA 1
ATOM 836 C C . GLU C 1 28 ? -6.913 7.288 -2.820 1.00 25.53 38 GLU C C 1
ATOM 837 O O . GLU C 1 28 ? -7.138 6.934 -3.981 1.00 25.61 38 GLU C O 1
ATOM 843 N N . ILE C 1 29 ? -6.940 8.558 -2.429 1.00 24.10 39 ILE C N 1
ATOM 844 C CA . ILE C 1 29 ? -7.104 9.673 -3.353 1.00 25.65 39 ILE C CA 1
ATOM 845 C C . ILE C 1 29 ? -5.742 10.335 -3.485 1.00 27.36 39 ILE C C 1
ATOM 846 O O . ILE C 1 29 ? -5.118 10.691 -2.476 1.00 26.07 39 ILE C O 1
ATOM 851 N N . THR C 1 30 ? -5.274 10.487 -4.715 1.00 28.51 40 THR C N 1
ATOM 852 C CA . THR C 1 30 ? -4.038 11.199 -4.971 1.00 31.34 40 THR C CA 1
ATOM 853 C C . THR C 1 30 ? -4.340 12.517 -5.662 1.00 36.11 40 THR C C 1
ATOM 854 O O . THR C 1 30 ? -5.360 12.677 -6.338 1.00 39.22 40 THR C O 1
ATOM 858 N N . ASP C 1 31 ? -3.423 13.461 -5.499 1.00 35.39 41 ASP C N 1
ATOM 859 C CA . ASP C 1 31 ? -3.515 14.770 -6.137 1.00 35.90 41 ASP C CA 1
ATOM 860 C C . ASP C 1 31 ? -2.228 14.876 -6.941 1.00 38.56 41 ASP C C 1
ATOM 861 O O . ASP C 1 31 ? -1.158 15.114 -6.374 1.00 39.33 41 ASP C O 1
ATOM 866 N N . ARG C 1 32 ? -2.339 14.692 -8.260 1.00 40.47 42 ARG C N 1
ATOM 867 C CA . ARG C 1 32 ? -1.182 14.630 -9.150 1.00 44.45 42 ARG C CA 1
ATOM 868 C C . ARG C 1 32 ? -0.129 13.661 -8.618 1.00 44.71 42 ARG C C 1
ATOM 869 O O . ARG C 1 32 ? 1.071 13.949 -8.602 1.00 48.54 42 ARG C O 1
ATOM 877 N N . GLY C 1 33 ? -0.588 12.492 -8.193 1.00 41.03 43 GLY C N 1
ATOM 878 C CA . GLY C 1 33 ? 0.299 11.455 -7.727 1.00 41.38 43 GLY C CA 1
ATOM 879 C C . GLY C 1 33 ? 0.610 11.491 -6.247 1.00 39.33 43 GLY C C 1
ATOM 880 O O . GLY C 1 33 ? 1.138 10.502 -5.720 1.00 39.43 43 GLY C O 1
ATOM 881 N N . ARG C 1 34 ? 0.294 12.593 -5.549 1.00 36.59 44 ARG C N 1
ATOM 882 C CA . ARG C 1 34 ? 0.608 12.567 -4.123 1.00 35.74 44 ARG C CA 1
ATOM 883 C C . ARG C 1 34 ? -0.608 12.081 -3.349 1.00 32.51 44 ARG C C 1
ATOM 884 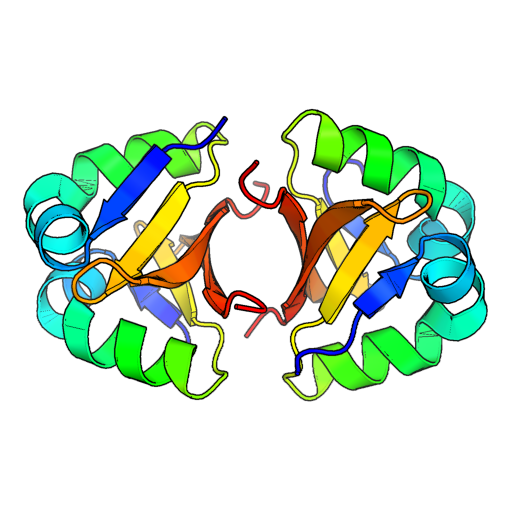O O . ARG C 1 34 ? -1.695 12.650 -3.489 1.00 30.66 44 ARG C O 1
ATOM 892 N N . PRO C 1 35 ? -0.450 11.060 -2.503 1.00 33.61 45 PRO C N 1
ATOM 893 C CA . PRO C 1 35 ? -1.595 10.591 -1.710 1.00 31.26 45 PRO C CA 1
ATOM 894 C C . PRO C 1 35 ? -2.020 11.665 -0.734 1.00 29.78 45 PRO C C 1
ATOM 895 O O . PRO C 1 35 ? -1.239 12.158 0.062 1.00 31.56 45 PRO C O 1
ATOM 899 N N . VAL C 1 36 ? -3.328 12.020 -0.778 1.00 25.08 46 VAL C N 1
ATOM 900 C CA . VAL C 1 36 ? -3.794 13.095 0.083 1.00 24.96 46 VAL C CA 1
ATOM 901 C C . VAL C 1 36 ? -4.974 12.696 0.950 1.00 23.23 46 VAL C C 1
ATOM 902 O O . VAL C 1 36 ? -5.208 13.349 1.989 1.00 23.83 46 VAL C O 1
ATOM 906 N N . ALA C 1 37 ? -5.748 11.666 0.602 1.00 22.48 47 ALA C N 1
ATOM 907 C CA . ALA C 1 37 ? -6.922 11.317 1.390 1.00 18.49 47 ALA C CA 1
ATOM 908 C C . ALA C 1 37 ? -7.205 9.833 1.236 1.00 18.88 47 ALA C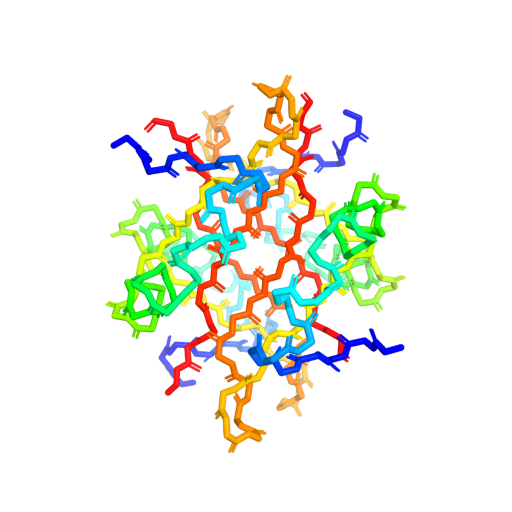 C 1
ATOM 909 O O . ALA C 1 37 ? -6.695 9.174 0.327 1.00 21.88 47 ALA C O 1
ATOM 911 N N . LEU C 1 38 ? -8.024 9.326 2.154 1.00 17.87 48 LEU C N 1
ATOM 912 C CA . LEU C 1 38 ? -8.505 7.948 2.163 1.00 16.19 48 LEU C CA 1
ATOM 913 C C . LEU C 1 38 ? -10.022 7.917 2.264 1.00 17.12 48 LEU C C 1
ATOM 914 O O . LEU C 1 38 ? -10.590 8.605 3.117 1.00 15.66 48 LEU C O 1
ATOM 919 N N . LEU C 1 39 ? -10.668 7.073 1.449 1.00 15.29 49 LEU C N 1
ATOM 920 C CA . LEU C 1 39 ? -12.092 6.767 1.583 1.00 12.63 49 LEU C CA 1
ATOM 921 C C . LEU C 1 39 ? -12.223 5.430 2.298 1.00 16.09 49 LEU C C 1
ATOM 922 O O . LEU C 1 39 ? -11.699 4.427 1.806 1.00 17.81 49 LEU C O 1
ATOM 927 N N . SER C 1 40 ? -12.884 5.418 3.453 1.00 15.64 50 SER C N 1
ATOM 928 C CA . SER C 1 40 ? -13.007 4.191 4.245 1.00 16.84 50 SER C CA 1
ATOM 929 C C . SER C 1 40 ? -14.462 3.915 4.577 1.00 14.10 50 SER C C 1
ATOM 930 O O . SER C 1 40 ? -15.245 4.849 4.712 1.00 15.71 50 SER C O 1
ATOM 933 N N . PRO C 1 41 ? -14.859 2.650 4.732 1.00 14.02 51 PRO C N 1
ATOM 934 C CA . PRO C 1 41 ? -16.249 2.369 5.103 1.00 14.82 51 PRO C CA 1
ATOM 935 C C . PRO C 1 41 ? -16.522 2.707 6.554 1.00 19.31 51 PRO C C 1
ATOM 936 O O . PRO C 1 41 ? -15.672 2.523 7.432 1.00 19.44 51 PRO C O 1
ATOM 940 N N . LEU C 1 42 ? -17.755 3.166 6.816 1.00 21.40 52 LEU C N 1
ATOM 941 C CA . LEU C 1 42 ? -18.252 3.418 8.166 1.00 23.93 52 LEU C CA 1
ATOM 942 C C . LEU C 1 42 ? -18.961 2.217 8.772 1.00 29.14 52 LEU C C 1
ATOM 943 O O . LEU C 1 42 ? -19.596 1.438 8.062 1.00 28.07 52 LEU C O 1
ATOM 948 N N . PRO C 1 43 ? -18.855 2.079 10.098 1.00 32.71 53 PRO C N 1
ATOM 949 C CA . PRO C 1 43 ? -19.557 0.986 10.785 1.00 40.01 53 PRO C CA 1
ATOM 950 C C . PRO C 1 43 ? -21.069 1.142 10.672 1.00 49.37 53 PRO C C 1
ATOM 951 O O . PRO C 1 43 ? -21.605 2.252 10.735 1.00 49.65 53 PRO C O 1
ATOM 955 N N . GLN C 1 44 ? -21.749 0.013 10.482 1.00 60.05 54 GLN C N 1
ATOM 956 C CA . GLN C 1 44 ? -23.213 -0.052 10.495 1.00 70.31 54 GLN C CA 1
ATOM 957 C C . GLN C 1 44 ? -23.681 -1.504 10.423 1.00 74.47 54 GLN C C 1
ATOM 958 O O . GLN C 1 44 ? -23.178 -2.289 9.620 1.00 75.53 54 GLN C O 1
ATOM 964 N N . THR D 1 1 ? -21.592 16.929 13.850 1.00 57.82 11 THR D N 1
ATOM 965 C CA . THR D 1 1 ? -20.852 18.188 13.849 1.00 56.29 11 THR D CA 1
ATOM 966 C C . THR D 1 1 ? -19.753 18.140 12.768 1.00 49.46 11 THR D C 1
ATOM 967 O O . THR D 1 1 ? -19.280 19.168 12.275 1.00 48.07 11 THR D O 1
ATOM 971 N N . MET D 1 2 ? -19.373 16.929 12.383 1.00 43.91 12 MET D N 1
ATOM 972 C CA . MET D 1 2 ? -18.557 16.745 11.192 1.00 37.47 12 MET D CA 1
ATOM 973 C C . MET D 1 2 ? -19.368 17.093 9.943 1.00 34.34 12 MET D C 1
ATOM 974 O O . MET D 1 2 ? -20.577 16.849 9.888 1.00 36.43 12 MET D O 1
ATOM 979 N N . THR D 1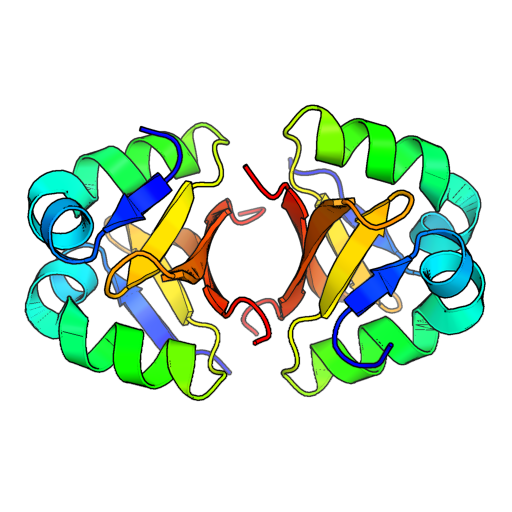 3 ? -18.707 17.690 8.945 1.00 27.36 13 THR D N 1
ATOM 980 C CA . THR D 1 3 ? -19.352 17.913 7.658 1.00 29.06 13 THR D CA 1
ATOM 981 C C . THR D 1 3 ? -19.751 16.584 7.044 1.00 27.64 13 THR D C 1
ATOM 982 O O . THR D 1 3 ? -18.980 15.623 7.052 1.00 27.38 13 THR D O 1
ATOM 986 N N . SER D 1 4 ? -20.971 16.544 6.520 1.00 27.18 14 SER D N 1
ATOM 987 C CA . SER D 1 4 ? -21.495 15.375 5.839 1.00 25.24 14 SER D CA 1
ATOM 988 C C . SER D 1 4 ? -21.977 15.813 4.470 1.00 25.33 14 SER D C 1
ATOM 989 O O . SER D 1 4 ? -22.751 16.770 4.357 1.00 27.74 14 SER D O 1
ATOM 992 N N . VAL D 1 5 ? -21.499 15.145 3.432 1.00 22.42 15 VAL D N 1
ATOM 993 C CA . VAL D 1 5 ? -21.946 15.447 2.080 1.00 24.51 15 VAL D CA 1
ATOM 994 C C . VAL D 1 5 ? -22.369 14.144 1.434 1.00 25.19 15 VAL D C 1
ATOM 995 O O . VAL D 1 5 ? -21.871 13.068 1.771 1.00 22.89 15 VAL D O 1
ATOM 999 N N . GLY D 1 6 ? -23.321 14.240 0.515 1.00 24.44 16 GLY D N 1
ATOM 1000 C CA . GLY D 1 6 ? -23.679 13.105 -0.299 1.00 23.23 16 GLY D CA 1
ATOM 1001 C C . GLY D 1 6 ? -22.769 12.973 -1.502 1.00 22.77 16 GLY D C 1
ATOM 1002 O O . GLY D 1 6 ? -21.898 13.802 -1.764 1.00 21.65 16 GLY D O 1
ATOM 1003 N N . VAL D 1 7 ? -22.998 11.898 -2.260 1.00 23.93 17 VAL D N 1
ATOM 1004 C CA . VAL D 1 7 ? -22.200 11.641 -3.458 1.00 26.23 17 VAL D CA 1
ATOM 1005 C C . VAL D 1 7 ? -22.357 12.770 -4.471 1.00 26.51 17 VAL D C 1
ATOM 1006 O O . VAL D 1 7 ? -21.394 13.153 -5.153 1.00 26.16 17 VAL D O 1
ATOM 1010 N N . ARG D 1 8 ? -23.574 13.284 -4.625 1.00 24.48 18 ARG D N 1
ATOM 1011 C CA . ARG D 1 8 ? -23.795 14.349 -5.602 1.00 24.66 18 ARG D CA 1
ATOM 1012 C C . ARG D 1 8 ? -22.913 15.543 -5.286 1.00 20.69 18 ARG D C 1
ATOM 1013 O O . ARG D 1 8 ? -22.254 16.095 -6.176 1.00 22.48 18 ARG D O 1
ATOM 1021 N N . ALA D 1 9 ? -22.905 15.955 -4.016 1.00 21.18 19 ALA D N 1
ATOM 1022 C CA . ALA D 1 9 ? -22.097 17.103 -3.599 1.00 20.69 19 ALA D CA 1
ATOM 1023 C C . ALA D 1 9 ? -20.616 16.789 -3.696 1.00 19.43 19 ALA D C 1
ATOM 1024 O O . ALA D 1 9 ? -19.815 17.647 -4.070 1.00 20.80 19 ALA D O 1
ATOM 1026 N N . LEU D 1 10 ? -20.223 15.563 -3.331 1.00 19.95 20 LEU D N 1
ATOM 1027 C CA . LEU D 1 10 ? -18.822 15.188 -3.452 1.00 19.39 20 LEU D CA 1
ATOM 1028 C C . LEU D 1 10 ? -18.336 15.386 -4.880 1.00 19.72 20 LEU D C 1
ATOM 1029 O O . LEU D 1 10 ? -17.248 15.921 -5.110 1.00 22.19 20 LEU D O 1
ATOM 1034 N N . ARG D 1 11 ? -19.130 14.937 -5.857 1.00 22.41 21 ARG D N 1
ATOM 1035 C CA . ARG D 1 11 ? -18.765 15.122 -7.252 1.00 23.41 21 ARG D CA 1
ATOM 1036 C C . ARG D 1 11 ? -18.772 16.600 -7.634 1.00 23.28 21 ARG D C 1
ATOM 1037 O O . ARG D 1 11 ? -17.815 17.113 -8.226 1.00 24.56 21 ARG D O 1
ATOM 1045 N N . GLN D 1 12 ? -19.826 17.314 -7.255 1.00 19.06 22 GLN D N 1
ATOM 1046 C CA . GLN D 1 12 ? -19.970 18.688 -7.718 1.00 17.90 22 GLN D CA 1
ATOM 1047 C C . GLN D 1 12 ? -18.940 19.619 -7.109 1.00 18.45 22 GLN D C 1
ATOM 1048 O O . GLN D 1 12 ? -18.437 20.518 -7.793 1.00 22.29 22 GLN D O 1
ATOM 1054 N N . GLN D 1 13 ? -18.557 19.372 -5.866 1.00 16.78 23 GLN D N 1
ATOM 1055 C CA . GLN D 1 13 ? -17.711 20.282 -5.104 1.00 21.42 23 GLN D CA 1
ATOM 1056 C C . GLN D 1 13 ? -16.381 19.633 -4.750 1.00 21.64 23 GLN D C 1
ATOM 1057 O O . GLN D 1 13 ? -15.782 19.976 -3.740 1.00 21.44 23 GLN D O 1
ATOM 1063 N N . ALA D 1 14 ? -15.932 18.660 -5.550 1.00 21.25 24 ALA D N 1
ATOM 1064 C CA . ALA D 1 14 ? -14.777 17.850 -5.161 1.00 22.14 24 ALA D CA 1
ATOM 1065 C C . ALA D 1 14 ? -13.563 18.710 -4.820 1.00 21.80 24 ALA D C 1
ATOM 1066 O O . ALA D 1 14 ? -12.865 18.443 -3.835 1.00 22.73 24 ALA D O 1
ATOM 1068 N N . SER D 1 15 ? -13.300 19.753 -5.613 1.00 24.61 25 SER D N 1
ATOM 1069 C CA .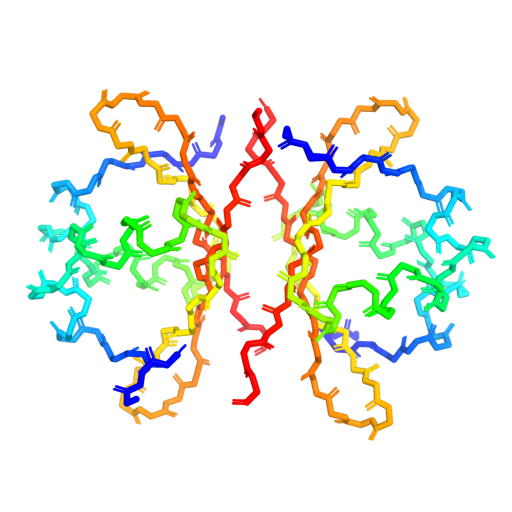 SER D 1 15 ? -12.112 20.569 -5.381 1.00 26.96 25 SER D CA 1
ATOM 1070 C C . SER D 1 15 ? -12.175 21.263 -4.028 1.00 25.36 25 SER D C 1
ATOM 1071 O O . SER D 1 15 ? -11.187 21.284 -3.281 1.00 25.22 25 SER D O 1
ATOM 1074 N N . GLU D 1 16 ? -13.333 21.829 -3.685 1.00 24.87 26 GLU D N 1
ATOM 1075 C CA . GLU D 1 16 ? -13.459 22.509 -2.399 1.00 22.47 26 GLU D CA 1
ATOM 1076 C C . GLU D 1 16 ? -13.404 21.537 -1.235 1.00 19.70 26 GLU D C 1
ATOM 1077 O O . GLU D 1 16 ? -12.849 21.868 -0.175 1.00 22.07 26 GLU D O 1
ATOM 1083 N N . LEU D 1 17 ? -14.014 20.356 -1.389 1.00 18.47 27 LEU D N 1
ATOM 1084 C CA . LEU D 1 17 ? -13.998 19.369 -0.311 1.00 17.17 27 LEU D CA 1
ATOM 1085 C C . LEU D 1 17 ? -12.604 18.800 -0.097 1.00 19.96 27 LEU D C 1
ATOM 1086 O O . LEU D 1 17 ? -12.183 18.614 1.048 1.00 21.23 27 LEU D O 1
ATOM 1091 N N . LEU D 1 18 ? -11.878 18.502 -1.181 1.00 21.09 28 LEU D N 1
ATOM 1092 C CA . LEU D 1 18 ? -10.519 17.977 -1.032 1.00 22.48 28 LEU D CA 1
ATOM 1093 C C . LEU D 1 18 ? -9.560 19.025 -0.469 1.00 22.24 28 LEU D C 1
ATOM 1094 O O . LEU D 1 18 ? -8.635 18.685 0.284 1.00 22.44 28 LEU D O 1
ATOM 1099 N N . ARG D 1 19 ? -9.739 20.298 -0.838 1.00 23.06 29 ARG D N 1
ATOM 1100 C CA . ARG D 1 19 ? -8.984 21.355 -0.175 1.00 26.62 29 ARG D CA 1
ATOM 1101 C C . ARG D 1 19 ? -9.175 21.278 1.330 1.00 25.29 29 ARG D C 1
ATOM 1102 O O . ARG D 1 19 ? -8.216 21.418 2.102 1.00 26.69 29 ARG D O 1
ATOM 1110 N N . ARG D 1 20 ? -10.416 21.062 1.767 1.00 22.65 30 ARG D N 1
ATOM 1111 C CA . ARG D 1 20 ? -10.685 21.002 3.197 1.00 24.46 30 ARG D CA 1
ATOM 1112 C C . ARG D 1 20 ? -10.039 19.779 3.838 1.00 21.62 30 ARG D C 1
ATOM 1113 O O . ARG D 1 20 ? -9.483 19.866 4.946 1.00 21.96 30 ARG D O 1
ATOM 1121 N N . VAL D 1 21 ? -10.081 18.643 3.155 1.00 21.45 31 VAL D N 1
ATOM 1122 C CA . VAL D 1 21 ? -9.445 17.443 3.687 1.00 21.48 31 VAL D CA 1
ATOM 1123 C C . VAL D 1 21 ? -7.931 17.621 3.737 1.00 22.85 31 VAL D C 1
ATOM 1124 O O . VAL D 1 21 ? -7.284 17.248 4.725 1.00 23.81 31 VAL D O 1
ATOM 1128 N N . GLU D 1 22 ? -7.341 18.208 2.693 1.00 25.77 32 GLU D N 1
ATOM 1129 C CA . GLU D 1 22 ? -5.903 18.482 2.719 1.00 26.03 32 GLU D CA 1
ATOM 1130 C C . GLU D 1 22 ? -5.513 19.458 3.822 1.00 27.78 32 GLU D C 1
ATOM 1131 O O . GLU D 1 22 ? -4.364 19.435 4.275 1.00 30.51 32 GLU D O 1
ATOM 1137 N N . ALA D 1 23 ? -6.437 20.298 4.276 1.00 24.00 33 ALA D N 1
ATOM 1138 C CA . ALA D 1 23 ? -6.141 21.155 5.417 1.00 25.40 33 ALA D CA 1
ATOM 1139 C C . ALA D 1 23 ? -6.301 20.435 6.745 1.00 26.06 33 ALA D C 1
ATOM 1140 O O . ALA D 1 23 ? -6.082 21.053 7.799 1.00 28.11 33 ALA D O 1
ATOM 1142 N N . GLY D 1 24 ? -6.659 19.152 6.725 1.00 25.54 34 GLY D N 1
ATOM 1143 C CA . GLY D 1 24 ? -6.726 18.346 7.929 1.00 27.98 34 GLY D CA 1
ATOM 1144 C C . GLY D 1 24 ? -8.111 17.869 8.312 1.00 24.74 34 GLY D C 1
ATOM 1145 O O . GLY D 1 24 ? -8.233 17.115 9.280 1.00 23.59 34 GLY D O 1
ATOM 1146 N N . GLU D 1 25 ? -9.157 18.270 7.596 1.00 22.21 35 GLU D N 1
ATOM 1147 C CA . GLU D 1 25 ? -10.514 17.932 7.994 1.00 19.64 35 GLU D CA 1
ATOM 1148 C C . GLU D 1 25 ? -10.877 16.524 7.558 1.00 17.51 35 GLU D C 1
ATOM 1149 O O . GLU D 1 25 ? -10.548 16.117 6.445 1.00 20.93 35 GLU D O 1
ATOM 1155 N N . THR D 1 26 ? -11.690 15.849 8.379 1.00 19.07 36 THR D N 1
ATOM 1156 C CA . THR D 1 26 ? -12.363 14.611 8.019 1.00 18.71 36 THR D CA 1
ATOM 1157 C C . THR D 1 26 ? -13.832 14.891 7.749 1.00 20.10 36 THR D C 1
ATOM 1158 O O . THR D 1 26 ? -14.477 15.646 8.482 1.00 20.82 36 THR D O 1
ATOM 1162 N N . ILE D 1 27 ? -14.355 14.267 6.693 1.00 19.42 37 ILE D N 1
ATOM 1163 C CA . ILE D 1 27 ? -15.703 14.490 6.190 1.00 18.09 37 ILE D CA 1
ATOM 1164 C C . ILE D 1 27 ? -16.432 13.160 6.056 1.00 17.93 37 ILE D C 1
ATOM 1165 O O . ILE D 1 27 ? -15.839 12.157 5.644 1.00 18.08 37 ILE D O 1
ATOM 1170 N N . GLU D 1 28 ? -17.690 13.136 6.490 1.00 19.37 38 GLU D N 1
ATOM 1171 C CA . GLU D 1 28 ? -18.577 11.990 6.314 1.00 20.95 38 GLU D CA 1
ATOM 1172 C C . GLU D 1 28 ? -19.254 12.010 4.944 1.00 20.05 38 GLU D C 1
ATOM 1173 O O . GLU D 1 28 ? -19.749 13.051 4.516 1.00 20.95 38 GLU D O 1
ATOM 1179 N N . ILE D 1 29 ? -19.313 10.848 4.285 1.00 17.40 39 ILE D N 1
ATOM 1180 C CA . ILE D 1 29 ? -19.994 10.692 2.994 1.00 16.83 39 ILE D CA 1
ATOM 1181 C C . ILE D 1 29 ? -21.263 9.872 3.190 1.00 18.49 39 ILE D C 1
ATOM 1182 O O . ILE D 1 29 ? -21.229 8.807 3.817 1.00 19.93 39 ILE D O 1
ATOM 1187 N N . THR D 1 30 ? -22.382 10.380 2.668 1.00 20.18 40 THR D N 1
ATOM 1188 C CA . THR D 1 30 ? -23.656 9.682 2.670 1.00 21.81 40 THR D CA 1
ATOM 1189 C C . THR D 1 30 ? -24.025 9.238 1.261 1.00 24.47 40 THR D C 1
ATOM 1190 O O . THR D 1 30 ? -23.562 9.797 0.271 1.00 24.00 40 THR D O 1
ATOM 1194 N N . ASP D 1 31 ? -24.836 8.200 1.175 1.00 23.92 41 ASP D N 1
ATOM 1195 C CA . ASP D 1 31 ? -25.301 7.705 -0.115 1.00 28.47 41 ASP D CA 1
ATOM 1196 C C . ASP D 1 31 ? -26.813 7.666 -0.037 1.00 36.87 41 ASP D C 1
ATOM 1197 O O . ASP D 1 31 ? -27.377 6.778 0.601 1.00 41.40 41 ASP D O 1
ATOM 1202 N N . ARG D 1 32 ? -27.447 8.629 -0.699 1.00 41.83 42 ARG D N 1
ATOM 1203 C CA . ARG D 1 32 ? -28.882 8.785 -0.698 1.00 47.45 42 ARG D CA 1
ATOM 1204 C C . ARG D 1 32 ? -29.393 8.777 0.738 1.00 44.17 42 ARG D C 1
ATOM 1205 O O . ARG D 1 32 ? -30.360 8.100 1.090 1.00 44.88 42 ARG D O 1
ATOM 1213 N N . GLY D 1 33 ? -28.686 9.565 1.568 1.00 40.30 43 GLY D N 1
ATOM 1214 C CA . GLY D 1 33 ? -29.023 9.848 2.950 1.00 41.15 43 GLY D CA 1
ATOM 1215 C C . GLY D 1 33 ? -28.375 8.984 4.016 1.00 42.35 43 GLY D C 1
ATOM 1216 O O . GLY D 1 33 ? -28.323 9.409 5.175 1.00 44.34 43 GLY D O 1
ATOM 1217 N N . ARG D 1 34 ? -27.840 7.830 3.674 1.00 41.31 44 ARG D N 1
ATOM 1218 C CA . ARG D 1 34 ? -27.280 7.006 4.743 1.00 38.60 44 ARG D CA 1
ATOM 1219 C C . ARG D 1 34 ? -25.766 7.173 4.843 1.00 34.20 44 ARG D C 1
ATOM 1220 O O . ARG D 1 34 ? -25.073 7.210 3.815 1.00 29.07 44 ARG D O 1
ATOM 1228 N N . PRO D 1 35 ? -25.209 7.326 6.042 1.00 34.50 45 PRO D N 1
ATOM 1229 C CA . PRO D 1 35 ? -23.748 7.410 6.166 1.00 32.98 45 PRO D CA 1
ATOM 1230 C C . PRO D 1 35 ? -23.091 6.111 5.719 1.00 28.86 45 PRO D C 1
ATOM 1231 O O . PRO D 1 35 ? -23.456 5.025 6.172 1.00 32.73 45 PRO D O 1
ATOM 1235 N N . VAL D 1 36 ? -22.124 6.225 4.811 1.00 21.73 46 VAL D N 1
ATOM 1236 C CA . VAL D 1 36 ? -21.498 5.036 4.250 1.00 21.43 46 VAL D CA 1
ATOM 1237 C C . VAL D 1 36 ? -19.979 5.086 4.328 1.00 19.00 46 VAL D C 1
ATOM 1238 O O . VAL D 1 36 ? -19.338 4.030 4.341 1.00 20.06 46 VAL D O 1
ATOM 1242 N N . ALA D 1 37 ? -19.385 6.282 4.368 1.00 18.60 47 ALA D N 1
ATOM 1243 C CA . ALA D 1 37 ? -17.934 6.332 4.253 1.00 17.06 47 ALA D CA 1
ATOM 1244 C C . ALA D 1 37 ? -17.374 7.539 4.971 1.00 15.82 47 ALA D C 1
ATOM 1245 O O . ALA D 1 37 ? -18.081 8.506 5.273 1.00 17.61 47 ALA D O 1
ATOM 1247 N N . LEU D 1 38 ? -16.062 7.487 5.193 1.00 15.81 48 LEU D N 1
ATOM 1248 C CA . LEU D 1 38 ? -15.318 8.582 5.780 1.00 15.02 48 LEU D CA 1
ATOM 1249 C C . LEU D 1 38 ? -14.267 8.987 4.761 1.00 16.37 48 LEU D C 1
ATOM 1250 O O . LEU D 1 38 ? -13.629 8.115 4.165 1.00 17.04 48 LEU D O 1
ATOM 1255 N N . LEU D 1 39 ? -14.140 10.296 4.503 1.00 13.04 49 LEU D N 1
ATOM 1256 C CA . LEU D 1 39 ? -13.029 10.825 3.716 1.00 13.97 49 LEU D CA 1
ATOM 1257 C C . LEU D 1 39 ? -12.072 11.515 4.680 1.00 17.22 49 LEU D C 1
ATOM 1258 O O . LEU D 1 39 ? -12.386 12.577 5.209 1.00 17.08 49 LEU D O 1
ATOM 1263 N N . SER D 1 40 ? -10.894 10.935 4.879 1.00 15.79 50 SER D N 1
ATOM 1264 C CA . SER D 1 40 ? -10.030 11.543 5.882 1.00 16.14 50 SER D CA 1
ATOM 1265 C C . SER D 1 40 ? -8.647 11.819 5.311 1.00 15.43 50 SER D C 1
ATOM 1266 O O . SER D 1 40 ? -8.241 11.210 4.316 1.00 18.74 50 SER D O 1
ATOM 1269 N N . PRO D 1 41 ? -7.928 12.790 5.874 1.00 18.11 51 PRO D N 1
ATOM 1270 C CA . PRO D 1 41 ? -6.637 13.169 5.296 1.00 19.34 51 PRO D CA 1
ATOM 1271 C C . PRO D 1 41 ? -5.532 12.172 5.551 1.00 22.35 51 PRO D C 1
ATOM 1272 O O . PRO D 1 41 ? -5.453 11.537 6.608 1.00 23.72 51 PRO D O 1
ATOM 1276 N N . LEU D 1 42 ? -4.642 12.088 4.587 1.00 22.69 52 LEU D N 1
ATOM 1277 C CA . LEU D 1 42 ? -3.425 11.353 4.881 1.00 24.75 52 LEU D CA 1
ATOM 1278 C C . LEU D 1 42 ? -2.363 12.315 5.405 1.00 29.85 52 LEU D C 1
ATOM 1279 O O . LEU D 1 42 ? -2.126 13.358 4.781 1.00 32.44 52 LEU D O 1
ATOM 1284 N N . PRO D 1 43 ? -1.692 12.006 6.531 1.00 34.75 53 PRO D N 1
ATOM 1285 C CA . PRO D 1 43 ? -0.593 12.864 6.995 1.00 40.61 53 PRO D CA 1
ATOM 1286 C C . PRO D 1 43 ? 0.625 12.756 6.086 1.00 44.67 53 PRO D C 1
ATOM 1287 O O . PRO D 1 43 ? 0.931 13.729 5.398 1.00 50.50 53 PRO D O 1
#

Radius of gyration: 14.93 Å; Cα contacts (8 Å, |Δi|>4): 392; chains: 4; bounding box: 38×32×40 Å

Nearest PDB structures (foldseek):
  6jqy-assembly1_A  TM=9.535E-01  e=3.642E-07  Mycobacterium tuberculosis CDC1551
  4zm2-assembly1_B  TM=9.004E-01  e=7.261E-04  Punavirus P1
  3k33-assembly1_B-2  TM=8.917E-01  e=1.574E-03  Punavirus P1
  3k33-assembly1_C-2  TM=8.737E-01  e=5.992E-03  Punavirus P1
  2odk-assembly2_D  TM=9.138E-01  e=3.242E-02  Nitrosomonas europaea

Secondary structure (DSSP, 8-state):
--EEEEHHHHHHTHHHHHHHHHTT--EEEEETTEEEEEEEEPP-/--EEEHHHHHHHHHHHHHHHHTT--EEEEETTEEEEEEEE---/--SEEEHHHHHHHHHHHHHHHHTT--EEEEETTEEEEEEEEPP-/---EEEHHHHHHTHHHHHHHHHTT--EEEEETTEEEEEEEE--

Solvent-accessible surface area: 8952 Å² total; per-residue (Å²): 141,94,42,43,21,22,15,196,38,0,94,142,78,10,86,94,10,6,168,72,0,82,86,36,74,28,0,21,0,17,34,106,64,126,63,12,0,1,0,0,10,16,33,145,89,74,48,7,27,48,212,22,1,33,152,70,1,45,100,1,0,162,63,0,62,90,33,71,11,0,29,0,20,23,224,66,51,71,23,0,0,0,1,15,18,29,121,136,135,54,31,12,26,46,77,22,1,36,155,70,2,45,99,0,0,166,54,0,65,89,35,70,11,0,26,0,19,37,230,60,132,75,14,0,0,0,2,21,17,37,122,184,40,40,57,20,24,17,178,36,0,96,144,78,8,88,93,9,6,164,92,0,83,90,36,62,10,0,24,0,20,19,214,65,115,64,2,0,0,1,1,10,23,73

GO terms:
  GO:0045927 positive regulation of growth (P, IMP)

InterPro domains:
  IPR006442 Type II toxin-antitoxin system, antitoxin Phd/YefM [PF02604] (12-51)
  IPR036165 YefM-like superfamily [SSF143120] (12-53)

Sequence (174 aa):
TMMTSVGVRALRQQASELLRRVEAGETIEITDRGRPVALLSPLPQMTSVGVRALRQQASELLRRVEAGETIEITDRGRPVALLSPLPQTMTSVGVRALRQQASELLRRVEAGETIEITDRGRPVALLSPLPQTMTSVGVRALRQQASELLRRVEAGETIEITDRGRPVALLSPLP

CATH classification: 3.40.1620.10